Protein AF-A0A8J7ZDT3-F1 (afdb_monomer)

Foldseek 3Di:
DPDDDVVVVVVVVVVVVQVLWDAPPVPRDTHNDPVVCCVVPPVVVVVVVVVVPPDPPPPPPPPCVCVVDPD

Solvent-accessible surface area (backbone atoms only — not comparable to full-atom values): 4622 Å² total; per-residue (Å²): 131,86,78,74,57,69,67,57,59,55,50,50,55,57,47,54,68,49,71,56,41,44,68,39,90,87,78,70,44,79,34,70,55,64,68,63,48,38,61,74,78,38,50,66,61,54,53,55,54,57,68,65,63,61,77,76,76,77,74,87,71,78,77,61,63,68,71,74,55,87,122

Secondary structure (DSSP, 8-state):
-----HHHHHHHHHHHHHHTPEE-TTT--EES-HHHHHHHH-HHHHHHHHHH---------SSSHHHHS--

Radius of gyration: 26.13 Å; Cα contacts (8 Å, |Δi|>4): 24; chains: 1; bounding box: 44×16×82 Å

Structure (mmCIF, N/CA/C/O backbone):
data_AF-A0A8J7ZDT3-F1
#
_entry.id   AF-A0A8J7ZDT3-F1
#
loop_
_atom_site.group_PDB
_atom_site.id
_atom_site.type_symbol
_atom_site.label_atom_id
_atom_site.label_alt_id
_atom_site.label_comp_id
_atom_site.label_asym_id
_atom_site.label_entity_id
_atom_site.label_seq_id
_atom_site.pdbx_PDB_ins_code
_atom_site.Cartn_x
_atom_site.Cartn_y
_atom_site.Cartn_z
_atom_site.occupancy
_atom_site.B_iso_or_equiv
_atom_site.auth_seq_id
_atom_site.auth_comp_id
_atom_site.auth_asym_id
_atom_site.auth_atom_id
_atom_site.pdbx_PDB_model_num
ATOM 1 N N . MET A 1 1 ? 31.875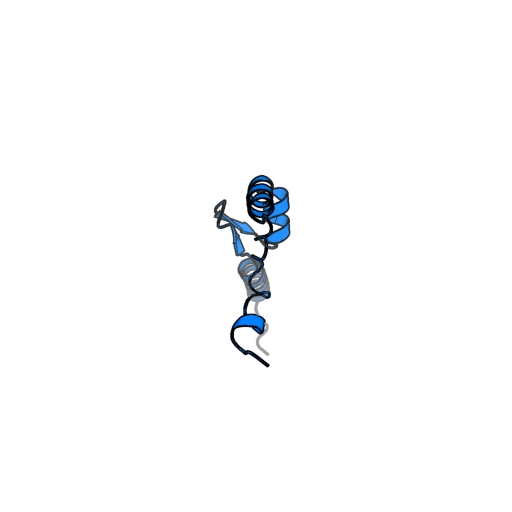 -6.855 -26.741 1.00 51.53 1 MET A N 1
ATOM 2 C CA . MET A 1 1 ? 30.700 -6.525 -25.899 1.00 51.53 1 MET A CA 1
ATOM 3 C C . MET A 1 1 ? 29.430 -6.850 -26.675 1.00 51.53 1 MET A C 1
ATOM 5 O O . MET A 1 1 ? 29.202 -6.241 -27.713 1.00 51.53 1 MET A O 1
ATOM 9 N N . LYS A 1 2 ? 28.642 -7.847 -26.247 1.00 57.31 2 LYS A N 1
ATOM 10 C CA . LYS A 1 2 ? 27.377 -8.196 -26.918 1.00 57.31 2 LYS A CA 1
ATOM 11 C C . LYS A 1 2 ? 26.399 -7.030 -26.728 1.00 57.31 2 LYS A C 1
ATOM 13 O O . LYS A 1 2 ? 25.996 -6.759 -25.599 1.00 57.31 2 LYS A O 1
ATOM 18 N N . ARG A 1 3 ? 26.071 -6.305 -27.804 1.00 60.22 3 ARG A N 1
ATOM 19 C CA . ARG A 1 3 ? 25.050 -5.246 -27.781 1.00 60.22 3 ARG A CA 1
ATOM 20 C C . ARG A 1 3 ? 23.727 -5.913 -27.394 1.00 60.22 3 ARG A C 1
ATOM 22 O O . ARG A 1 3 ? 23.221 -6.737 -28.149 1.00 60.22 3 ARG A O 1
ATOM 29 N N . LYS A 1 4 ? 23.217 -5.645 -26.187 1.00 60.44 4 LYS A N 1
ATOM 30 C CA . LYS A 1 4 ? 21.904 -6.154 -25.767 1.00 60.44 4 LYS A CA 1
ATOM 31 C C . LYS A 1 4 ? 20.864 -5.575 -26.732 1.00 60.44 4 LYS A C 1
ATOM 33 O O . LYS A 1 4 ? 20.849 -4.364 -26.938 1.00 60.44 4 LYS A O 1
ATOM 38 N N . HIS A 1 5 ? 20.047 -6.431 -27.346 1.00 64.88 5 HIS A N 1
ATOM 39 C CA . HIS A 1 5 ? 18.973 -5.996 -28.241 1.00 64.88 5 HIS A CA 1
ATOM 40 C C . HIS A 1 5 ? 18.062 -5.011 -27.480 1.00 64.88 5 HIS A C 1
ATOM 42 O O . HIS A 1 5 ? 17.734 -5.291 -26.321 1.00 64.88 5 HIS A O 1
ATOM 48 N N . PRO A 1 6 ? 17.673 -3.864 -28.066 1.00 66.06 6 PRO A N 1
ATOM 49 C CA . PRO A 1 6 ? 16.934 -2.806 -27.366 1.00 66.06 6 PRO A CA 1
ATOM 50 C C . PRO A 1 6 ? 15.632 -3.299 -26.712 1.00 66.06 6 PRO A C 1
ATOM 52 O O . PRO A 1 6 ? 15.251 -2.815 -25.643 1.00 66.06 6 PRO A O 1
ATOM 55 N N . ASP A 1 7 ? 15.002 -4.330 -27.278 1.00 72.81 7 ASP A N 1
ATOM 56 C CA . ASP A 1 7 ? 13.811 -4.957 -26.693 1.00 72.81 7 ASP A CA 1
ATOM 57 C C . ASP A 1 7 ? 14.058 -5.621 -25.340 1.00 72.81 7 ASP A C 1
ATOM 59 O O . ASP A 1 7 ? 13.183 -5.595 -24.476 1.00 72.81 7 ASP A O 1
ATOM 63 N N . VAL A 1 8 ? 15.259 -6.151 -25.100 1.00 72.81 8 VAL A N 1
ATOM 64 C CA . VAL A 1 8 ? 15.602 -6.775 -23.814 1.00 72.81 8 VAL A CA 1
ATOM 65 C C . VAL A 1 8 ? 15.683 -5.713 -22.719 1.00 72.81 8 VAL A C 1
ATOM 67 O O . VAL A 1 8 ? 15.183 -5.921 -21.618 1.00 72.81 8 VAL A O 1
ATOM 70 N N . ALA A 1 9 ? 16.246 -4.540 -23.022 1.00 76.31 9 ALA A N 1
ATOM 71 C CA . ALA A 1 9 ? 16.296 -3.429 -22.072 1.00 76.31 9 ALA A CA 1
ATOM 72 C C . ALA A 1 9 ? 14.891 -2.886 -21.759 1.00 76.31 9 ALA A C 1
ATOM 74 O O . ALA A 1 9 ? 14.577 -2.589 -20.607 1.00 76.31 9 ALA A O 1
ATOM 75 N N . ARG A 1 10 ? 14.019 -2.800 -22.773 1.00 78.31 10 ARG A N 1
ATOM 76 C CA . ARG A 1 10 ? 12.616 -2.400 -22.591 1.00 78.31 10 ARG A CA 1
ATOM 77 C C . ARG A 1 10 ? 11.829 -3.424 -21.769 1.00 78.31 10 ARG A C 1
ATOM 79 O O . ARG A 1 10 ? 11.001 -3.035 -20.950 1.00 78.31 10 ARG A O 1
ATOM 86 N N . TYR A 1 11 ? 12.084 -4.712 -21.981 1.00 76.88 11 TYR A N 1
ATOM 87 C CA . TYR A 1 11 ? 11.469 -5.800 -21.229 1.00 76.88 11 TYR A CA 1
ATOM 88 C C . TYR A 1 11 ? 11.889 -5.790 -19.753 1.00 76.88 11 TYR A C 1
ATOM 90 O O . TYR A 1 11 ? 11.022 -5.837 -18.885 1.00 76.88 11 TYR A O 1
ATOM 98 N N . LEU A 1 12 ? 13.189 -5.645 -19.467 1.00 78.62 12 LEU A N 1
ATOM 99 C CA . LEU A 1 12 ? 13.709 -5.576 -18.096 1.00 78.62 12 LEU A CA 1
ATOM 100 C C . LEU A 1 12 ? 13.118 -4.393 -17.322 1.00 78.62 12 LEU A C 1
ATOM 102 O O . LEU A 1 12 ? 12.575 -4.599 -16.245 1.00 78.62 12 LEU A O 1
ATOM 106 N N . LYS A 1 13 ? 13.069 -3.196 -17.924 1.00 75.88 13 LYS A N 1
ATOM 107 C CA . LYS A 1 13 ? 12.433 -2.022 -17.296 1.00 75.88 13 LYS A CA 1
ATOM 108 C C . LYS A 1 13 ? 10.948 -2.228 -16.992 1.00 75.88 13 LYS A C 1
ATOM 110 O O . LYS A 1 13 ? 10.452 -1.783 -15.963 1.00 75.88 13 LYS A O 1
ATOM 115 N N . LYS A 1 14 ? 10.208 -2.885 -17.894 1.00 75.62 14 LYS A N 1
ATOM 116 C CA . LYS A 1 14 ? 8.791 -3.215 -17.660 1.00 75.62 14 LYS A CA 1
ATOM 117 C C . LYS A 1 14 ? 8.615 -4.249 -16.550 1.00 75.62 14 LYS A C 1
ATOM 119 O O . LYS A 1 14 ? 7.573 -4.246 -15.903 1.00 75.62 14 LYS A O 1
ATOM 124 N N . ARG A 1 15 ? 9.585 -5.147 -16.380 1.00 71.94 15 ARG A N 1
ATOM 125 C CA . ARG A 1 15 ? 9.578 -6.171 -15.340 1.00 71.94 15 ARG A CA 1
ATOM 126 C C . ARG A 1 15 ? 9.901 -5.568 -13.972 1.00 71.94 15 ARG A C 1
ATOM 128 O O . ARG A 1 15 ? 9.110 -5.768 -13.064 1.00 71.94 15 ARG A O 1
ATOM 135 N N . GLU A 1 16 ? 10.957 -4.765 -13.867 1.00 70.25 16 GLU A N 1
ATOM 136 C CA . GLU A 1 16 ? 11.306 -4.011 -12.649 1.00 70.25 16 GLU A CA 1
ATOM 137 C C . GLU A 1 16 ? 10.113 -3.159 -12.180 1.00 70.25 16 GLU A C 1
ATOM 139 O O . GLU A 1 16 ? 9.641 -3.302 -11.060 1.00 70.25 16 GLU A O 1
ATOM 144 N N . ALA A 1 17 ? 9.485 -2.407 -13.094 1.00 70.25 17 ALA A N 1
ATOM 145 C CA . ALA A 1 17 ? 8.309 -1.591 -12.775 1.00 70.25 17 ALA A CA 1
ATOM 146 C C . ALA A 1 17 ? 7.058 -2.386 -12.340 1.00 70.25 17 ALA A C 1
ATOM 148 O O . ALA A 1 17 ? 6.102 -1.784 -11.844 1.00 70.25 17 ALA A O 1
ATOM 149 N N . ARG A 1 18 ? 7.015 -3.703 -12.593 1.00 65.06 18 ARG A N 1
ATOM 150 C CA . ARG A 1 18 ? 5.960 -4.610 -12.113 1.00 65.06 18 ARG A CA 1
ATOM 151 C C . ARG A 1 18 ? 6.323 -5.259 -10.783 1.00 65.06 18 ARG A C 1
ATOM 153 O O . ARG A 1 18 ? 5.417 -5.513 -10.004 1.00 65.06 18 ARG A O 1
ATOM 160 N N . GLU A 1 19 ? 7.601 -5.535 -10.539 1.00 68.06 19 GLU A N 1
ATOM 161 C CA . GLU A 1 19 ? 8.090 -6.067 -9.261 1.00 68.06 19 GLU A CA 1
ATOM 162 C C . GLU A 1 19 ? 7.895 -5.043 -8.126 1.00 68.06 19 GLU A C 1
ATOM 164 O O . GLU A 1 19 ? 7.594 -5.432 -7.002 1.00 68.06 19 GLU A O 1
ATOM 169 N N . ASP A 1 20 ? 7.910 -3.743 -8.443 1.00 74.81 20 ASP A N 1
ATOM 170 C CA . ASP A 1 20 ? 7.577 -2.660 -7.503 1.00 74.81 20 ASP A CA 1
ATOM 171 C C . ASP A 1 20 ? 6.072 -2.549 -7.166 1.00 74.81 20 ASP A C 1
ATOM 173 O O . ASP A 1 20 ? 5.667 -1.697 -6.370 1.00 74.81 20 ASP A O 1
ATOM 177 N N . LEU A 1 21 ? 5.205 -3.353 -7.795 1.00 81.88 21 LEU A N 1
ATOM 178 C CA . LEU A 1 21 ? 3.770 -3.354 -7.514 1.00 81.88 21 LEU A CA 1
ATOM 179 C C . LEU A 1 21 ? 3.443 -4.357 -6.406 1.00 81.88 21 LEU A C 1
ATOM 181 O O . LEU A 1 21 ? 3.682 -5.555 -6.522 1.00 81.88 21 LEU A O 1
ATOM 185 N N . THR A 1 22 ? 2.786 -3.870 -5.362 1.00 83.19 22 THR A N 1
ATOM 186 C CA . THR A 1 22 ? 2.205 -4.680 -4.288 1.00 83.19 22 THR A CA 1
ATOM 187 C C . THR A 1 22 ? 0.713 -4.893 -4.526 1.00 83.19 22 THR A C 1
ATOM 189 O O . THR A 1 22 ? 0.036 -4.041 -5.097 1.00 83.19 22 THR A O 1
ATOM 192 N N . ILE A 1 23 ? 0.169 -6.040 -4.120 1.00 86.88 23 ILE A N 1
ATOM 193 C CA . ILE A 1 23 ? -1.265 -6.327 -4.273 1.00 86.88 23 ILE A CA 1
ATOM 194 C C . ILE A 1 23 ? -2.021 -5.844 -3.039 1.00 86.88 23 ILE A C 1
ATOM 196 O O . ILE A 1 23 ? -1.721 -6.269 -1.925 1.00 86.88 23 ILE A O 1
ATOM 200 N N . CYS A 1 24 ? -3.049 -5.017 -3.242 1.00 88.81 24 CYS A N 1
ATOM 201 C CA . CYS A 1 24 ? -4.006 -4.634 -2.213 1.00 88.81 24 CYS A CA 1
ATOM 202 C C . CYS A 1 24 ? -4.777 -5.832 -1.667 1.00 88.81 24 CYS A C 1
ATOM 204 O O . CYS A 1 24 ? -5.657 -6.355 -2.334 1.00 88.81 24 CYS A O 1
ATOM 206 N N . GLY A 1 25 ? -4.507 -6.228 -0.424 1.00 84.38 25 GLY A N 1
ATOM 207 C CA . GLY A 1 25 ? -5.266 -7.262 0.285 1.00 84.38 25 GLY A CA 1
ATOM 208 C C . GLY A 1 25 ? -6.743 -6.927 0.539 1.00 84.38 25 GLY A C 1
ATOM 209 O O . GLY A 1 25 ? -7.501 -7.829 0.871 1.00 84.38 25 GLY A O 1
ATOM 210 N N . LEU A 1 26 ? -7.168 -5.667 0.373 1.00 83.69 26 LEU A N 1
ATOM 211 C CA . LEU A 1 26 ? -8.572 -5.261 0.526 1.00 83.69 26 LEU A CA 1
ATOM 212 C C . LEU A 1 26 ? -9.361 -5.366 -0.787 1.00 83.69 26 LEU A C 1
ATOM 214 O O . LEU A 1 26 ? -10.508 -5.798 -0.776 1.00 83.69 26 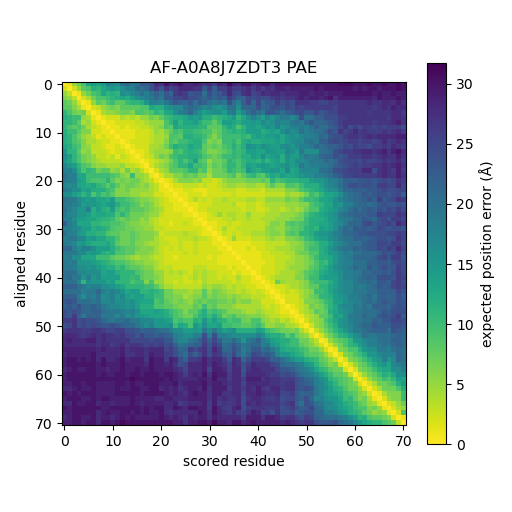LEU A O 1
ATOM 218 N N . CYS A 1 27 ? -8.764 -4.971 -1.918 1.00 89.06 27 CYS A N 1
ATOM 219 C CA . CYS A 1 27 ? -9.465 -4.897 -3.210 1.00 89.06 27 CYS A CA 1
ATOM 220 C C . CYS A 1 27 ? -8.828 -5.699 -4.354 1.00 89.06 27 CYS A C 1
ATOM 222 O O . CYS A 1 27 ? -9.336 -5.682 -5.473 1.00 89.06 27 CYS A O 1
ATOM 224 N N . GLY A 1 28 ? -7.703 -6.370 -4.112 1.00 85.25 28 GLY A N 1
ATOM 225 C CA . GLY A 1 28 ? -6.993 -7.203 -5.085 1.00 85.25 28 GLY A CA 1
ATOM 226 C C . GLY A 1 28 ? -6.259 -6.443 -6.196 1.00 85.25 28 GLY A C 1
ATOM 227 O O . GLY A 1 28 ? -5.746 -7.072 -7.120 1.00 85.25 28 GLY A O 1
ATOM 228 N N . ARG A 1 29 ? -6.196 -5.104 -6.158 1.00 86.12 29 ARG A N 1
ATOM 229 C CA . ARG A 1 29 ? -5.519 -4.301 -7.196 1.00 86.12 29 ARG A CA 1
ATOM 230 C C . ARG A 1 29 ? -4.002 -4.291 -7.011 1.00 86.12 29 ARG A C 1
ATOM 232 O O . ARG A 1 29 ? -3.521 -4.296 -5.885 1.00 86.12 29 ARG A O 1
ATOM 239 N N . MET A 1 30 ? -3.252 -4.219 -8.111 1.00 88.25 30 MET A N 1
ATOM 240 C CA . MET A 1 30 ? -1.810 -3.947 -8.082 1.00 88.25 30 MET A CA 1
ATOM 241 C C . MET A 1 30 ? -1.552 -2.451 -7.880 1.00 88.25 30 MET A C 1
ATOM 243 O O . MET A 1 30 ? -2.107 -1.618 -8.596 1.00 88.25 30 MET A O 1
ATOM 247 N N . VAL A 1 31 ? -0.699 -2.118 -6.918 1.00 88.56 31 VAL A N 1
ATOM 248 C CA . VAL A 1 31 ? -0.496 -0.770 -6.388 1.00 88.56 31 VAL A CA 1
ATOM 249 C C . VAL A 1 31 ? 0.994 -0.524 -6.163 1.00 88.56 31 VAL A C 1
ATOM 251 O O . VAL A 1 31 ? 1.670 -1.342 -5.549 1.00 88.56 31 VAL A O 1
ATOM 254 N N . LYS A 1 32 ? 1.513 0.625 -6.607 1.00 85.50 32 LYS A N 1
ATOM 255 C CA . LYS A 1 32 ? 2.904 1.029 -6.320 1.00 85.50 32 LYS A CA 1
ATOM 256 C C . LYS A 1 32 ? 3.060 1.528 -4.886 1.00 85.50 32 LYS A C 1
ATOM 258 O O . LYS A 1 32 ? 3.855 1.006 -4.118 1.00 85.50 32 LYS A O 1
ATOM 263 N N . ASN A 1 33 ? 2.240 2.510 -4.513 1.00 85.25 33 ASN A N 1
ATOM 264 C CA . ASN A 1 33 ? 2.284 3.150 -3.204 1.00 85.25 33 ASN A CA 1
ATOM 265 C C . ASN A 1 33 ? 1.100 2.708 -2.350 1.00 85.25 33 ASN A C 1
ATOM 267 O O . ASN A 1 33 ? -0.012 3.221 -2.472 1.00 85.25 33 ASN A O 1
ATOM 271 N N . TRP A 1 34 ? 1.354 1.764 -1.447 1.00 82.00 34 TRP A N 1
ATOM 272 C CA . TRP A 1 34 ? 0.339 1.229 -0.541 1.00 82.00 34 TRP A CA 1
ATOM 273 C C . TRP A 1 34 ? -0.373 2.311 0.285 1.00 82.00 34 TRP A C 1
ATOM 275 O O . TRP A 1 34 ? -1.596 2.307 0.403 1.00 82.00 34 TRP A O 1
ATOM 285 N N . ARG A 1 35 ? 0.394 3.256 0.850 1.00 82.44 35 ARG A N 1
ATOM 286 C CA . ARG A 1 35 ? -0.143 4.322 1.713 1.00 82.44 35 ARG A CA 1
ATOM 287 C C . ARG A 1 35 ? -1.117 5.235 0.976 1.00 82.44 35 ARG A C 1
ATOM 289 O O . ARG A 1 35 ? -2.213 5.451 1.480 1.00 82.44 35 ARG A O 1
ATOM 296 N N . GLU A 1 36 ? -0.719 5.732 -0.191 1.00 86.62 36 GLU A N 1
ATOM 297 C CA . GLU A 1 36 ? -1.558 6.608 -1.021 1.00 86.62 36 GLU A CA 1
ATOM 298 C C . GLU A 1 36 ? -2.834 5.875 -1.441 1.00 86.62 36 GLU A C 1
ATOM 300 O O . GLU A 1 36 ? -3.938 6.379 -1.258 1.00 86.62 36 GLU A O 1
ATOM 305 N N . HIS A 1 37 ? -2.704 4.619 -1.876 1.00 90.00 37 HIS A N 1
ATOM 306 C CA . HIS A 1 37 ? -3.854 3.818 -2.275 1.00 90.00 37 HIS A CA 1
ATOM 307 C C . HIS A 1 37 ? -4.872 3.598 -1.154 1.00 90.00 37 HIS A C 1
ATOM 309 O O . HIS A 1 37 ? -6.069 3.727 -1.404 1.00 90.00 37 HIS A O 1
ATOM 315 N N . ILE A 1 38 ? -4.439 3.274 0.072 1.00 86.44 38 ILE A N 1
ATOM 316 C CA . ILE A 1 38 ? -5.390 3.124 1.183 1.00 86.44 38 ILE A CA 1
ATOM 317 C C . ILE A 1 38 ? -6.068 4.464 1.485 1.00 86.44 38 ILE A C 1
ATOM 319 O O . ILE A 1 38 ? -7.276 4.481 1.712 1.00 86.44 38 ILE A O 1
ATOM 323 N N . GLN A 1 39 ? -5.329 5.577 1.470 1.00 86.00 39 GLN A N 1
ATOM 324 C CA . GLN A 1 39 ? -5.902 6.899 1.740 1.00 86.00 39 GLN A CA 1
ATOM 325 C C . GLN A 1 39 ? -6.980 7.289 0.722 1.00 86.00 39 GLN A C 1
ATOM 327 O O . GLN A 1 39 ? -8.015 7.818 1.119 1.00 86.00 39 GLN A O 1
ATOM 332 N N . GLU A 1 40 ? -6.772 6.987 -0.558 1.00 88.12 40 GLU A N 1
ATOM 333 C CA . GLU A 1 40 ? -7.718 7.333 -1.624 1.00 88.12 40 GLU A CA 1
ATOM 334 C C . GLU A 1 40 ? -8.869 6.328 -1.761 1.00 88.12 40 GLU A C 1
ATOM 336 O O . GLU A 1 40 ? -10.023 6.714 -1.932 1.00 88.12 40 GLU A O 1
ATOM 341 N N . SER A 1 41 ? -8.567 5.027 -1.716 1.00 86.25 41 SER A N 1
ATOM 342 C CA . SER A 1 41 ? -9.519 3.958 -2.062 1.00 86.25 41 SER A CA 1
ATOM 343 C C . SER A 1 41 ? -10.178 3.297 -0.851 1.00 86.25 41 SER A C 1
ATOM 345 O O . SER A 1 41 ? -11.242 2.695 -0.990 1.00 86.25 41 SER A O 1
ATOM 347 N N . HIS A 1 42 ? -9.562 3.378 0.333 1.00 87.00 42 HIS A N 1
ATOM 348 C CA . HIS A 1 42 ? -10.021 2.701 1.551 1.00 87.00 42 HIS A CA 1
ATOM 349 C C . HIS A 1 42 ? -10.04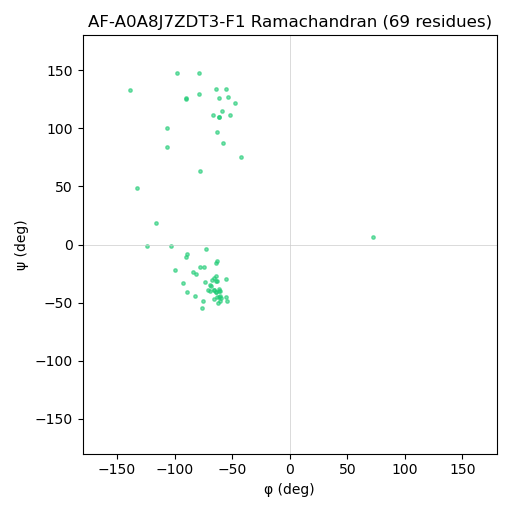6 3.619 2.795 1.00 87.00 42 HIS A C 1
ATOM 351 O O . HIS A 1 42 ? -9.574 3.215 3.866 1.00 87.00 42 HIS A O 1
ATOM 357 N N . PRO A 1 43 ? -10.628 4.835 2.717 1.00 82.75 43 PRO A N 1
ATOM 358 C CA . PRO A 1 43 ? -10.627 5.782 3.836 1.00 82.75 43 PRO A CA 1
ATOM 359 C C . PRO A 1 43 ? -11.385 5.258 5.068 1.00 82.75 43 PRO A C 1
ATOM 361 O O . PRO A 1 43 ? -11.017 5.541 6.210 1.00 82.75 43 PRO A O 1
ATOM 364 N N . GLU A 1 44 ? -12.418 4.440 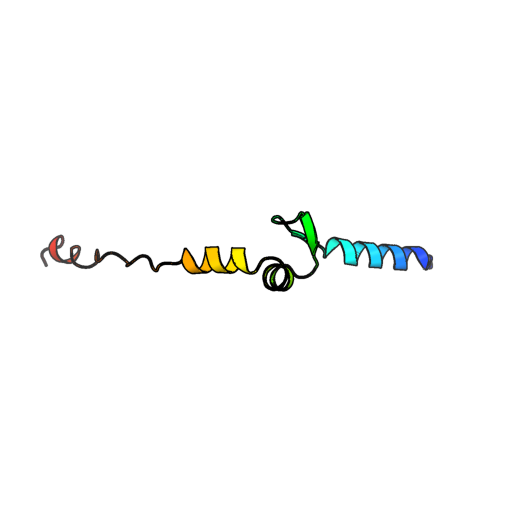4.863 1.00 82.62 44 GLU A N 1
ATOM 365 C CA . GLU A 1 44 ? -13.219 3.868 5.950 1.00 82.62 44 GLU A CA 1
ATOM 366 C C . GLU A 1 44 ? -12.448 2.838 6.787 1.00 82.62 44 GLU A C 1
ATOM 368 O O . GLU A 1 44 ? -12.617 2.774 8.007 1.00 82.62 44 GLU A O 1
ATOM 373 N N . GLU A 1 45 ? -11.562 2.057 6.163 1.00 76.38 45 GLU A N 1
ATOM 374 C CA . GLU A 1 45 ? -10.725 1.079 6.870 1.00 76.38 45 GLU A CA 1
ATOM 375 C C . GLU A 1 45 ? -9.690 1.779 7.762 1.00 76.38 45 GLU A C 1
ATOM 377 O O . GLU A 1 45 ? -9.455 1.359 8.900 1.00 76.38 45 GLU A O 1
ATOM 382 N N . ILE A 1 46 ? -9.157 2.923 7.313 1.00 73.56 46 ILE A N 1
ATOM 383 C CA . ILE A 1 46 ? -8.312 3.793 8.145 1.00 73.56 46 ILE A CA 1
ATOM 384 C C . ILE A 1 46 ? -9.099 4.272 9.372 1.00 73.56 46 ILE A C 1
ATOM 386 O O . ILE A 1 46 ? -8.620 4.156 10.503 1.00 73.56 46 ILE A O 1
ATOM 390 N N . ALA A 1 47 ? -10.326 4.763 9.175 1.00 71.94 47 ALA A N 1
ATOM 391 C CA . ALA A 1 47 ? -11.167 5.256 10.264 1.00 71.94 47 ALA A CA 1
ATOM 392 C C . ALA A 1 47 ? -11.494 4.161 11.297 1.00 71.94 47 ALA A C 1
ATOM 394 O O . ALA A 1 47 ? -11.477 4.424 12.504 1.00 71.94 47 ALA A O 1
ATOM 395 N N . LYS A 1 48 ? -11.731 2.917 10.856 1.00 72.44 48 LYS A N 1
ATOM 396 C CA . LYS A 1 48 ? -11.940 1.763 11.749 1.00 72.44 48 LYS A CA 1
ATOM 397 C C . LYS A 1 48 ? -10.696 1.441 12.578 1.00 72.44 48 LYS A C 1
ATOM 399 O O . LYS A 1 48 ? -10.827 1.138 13.763 1.00 72.44 48 LYS A O 1
ATOM 404 N N . HIS A 1 49 ? -9.498 1.506 11.998 1.00 62.84 49 HIS A N 1
ATOM 405 C CA . HIS A 1 49 ? -8.259 1.260 12.742 1.00 62.84 49 HIS A CA 1
ATOM 406 C C . HIS A 1 49 ? -7.914 2.377 13.729 1.00 62.84 49 HIS A C 1
ATOM 408 O O . HIS A 1 49 ? -7.507 2.077 14.852 1.00 62.84 49 HIS A O 1
ATOM 414 N N . ILE A 1 50 ? -8.136 3.643 13.366 1.00 61.59 50 ILE A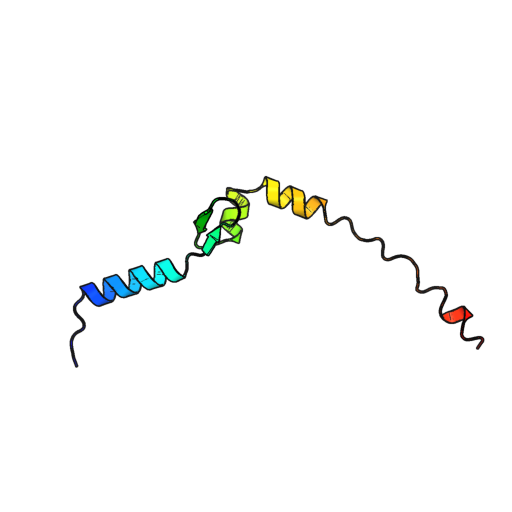 N 1
ATOM 415 C CA . ILE A 1 50 ? -7.913 4.779 14.273 1.00 61.59 50 ILE A CA 1
ATOM 416 C C . ILE A 1 50 ? -8.854 4.692 15.479 1.00 61.59 50 ILE A C 1
ATOM 418 O O . ILE A 1 50 ? -8.403 4.806 16.614 1.00 61.59 50 ILE A O 1
ATOM 422 N N . ARG A 1 51 ? -10.143 4.398 15.259 1.00 59.88 51 ARG A N 1
ATOM 423 C CA . ARG A 1 51 ? -11.129 4.259 16.348 1.00 59.88 51 ARG A CA 1
ATOM 424 C C . ARG A 1 51 ? -10.838 3.091 17.298 1.00 59.88 51 ARG A C 1
ATOM 426 O O . ARG A 1 5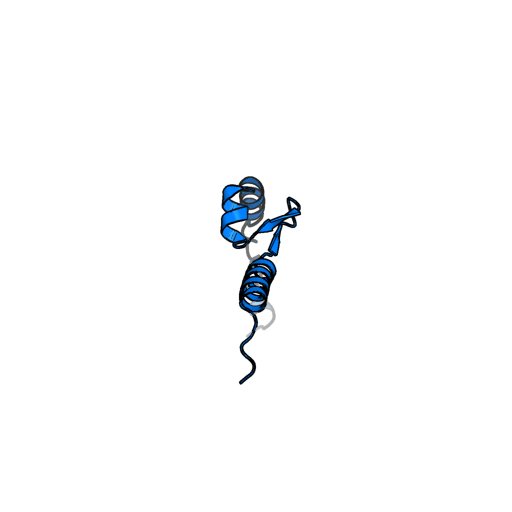1 ? -11.237 3.146 18.456 1.00 59.88 51 ARG A O 1
ATOM 433 N N . LYS A 1 52 ? -10.152 2.040 16.830 1.00 58.69 52 LYS A N 1
ATOM 434 C CA . LYS A 1 52 ? -9.769 0.873 17.650 1.00 58.69 52 LYS A CA 1
ATOM 435 C C . LYS A 1 52 ? -8.556 1.129 18.548 1.00 58.69 52 LYS A C 1
ATOM 437 O O . LYS A 1 52 ? -8.406 0.426 19.541 1.00 58.69 52 LYS A O 1
ATOM 442 N N . LYS A 1 53 ? -7.730 2.144 18.264 1.00 56.94 53 LYS A N 1
ATOM 443 C CA . LYS A 1 53 ? -6.731 2.648 19.219 1.00 56.94 53 LYS A CA 1
ATOM 444 C C . LYS A 1 53 ? -7.417 3.541 20.261 1.00 56.94 53 LYS A C 1
ATOM 446 O O . LYS A 1 53 ? -7.126 4.729 20.352 1.00 56.94 53 LYS A O 1
ATOM 451 N N . LYS A 1 54 ? -8.325 2.982 21.068 1.00 57.81 54 LYS A N 1
ATOM 452 C CA . LYS A 1 54 ? -8.503 3.548 22.410 1.00 57.81 54 LYS A CA 1
ATOM 453 C C . LYS A 1 54 ? -7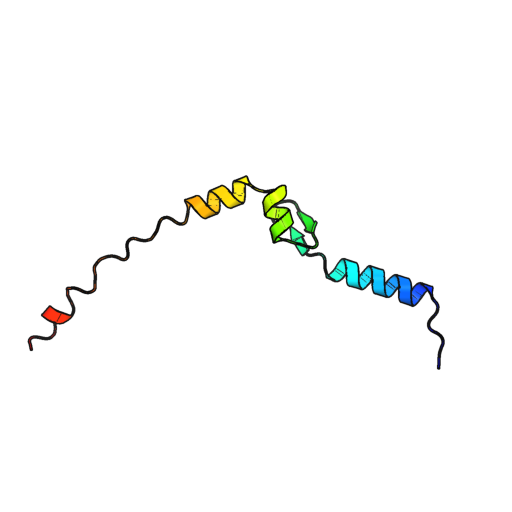.171 3.335 23.141 1.00 57.81 54 LYS A C 1
ATOM 455 O O . LYS A 1 54 ? -6.620 2.235 23.019 1.00 57.81 54 LYS A O 1
ATOM 460 N N . PRO A 1 55 ? -6.623 4.347 23.834 1.00 59.94 55 PRO A N 1
ATOM 461 C CA . PRO A 1 55 ? -5.512 4.108 24.738 1.00 59.94 55 PRO A CA 1
ATOM 462 C C . PRO A 1 55 ? -5.961 2.994 25.683 1.00 59.94 55 PRO A C 1
ATOM 464 O O . PRO A 1 55 ? -7.050 3.082 26.250 1.00 59.94 55 PRO A O 1
ATOM 467 N N . LYS A 1 56 ? -5.174 1.921 25.797 1.00 58.00 56 LYS A N 1
ATOM 468 C CA . LYS A 1 56 ? -5.245 1.133 27.023 1.00 58.00 56 LYS A CA 1
ATOM 469 C C . LYS A 1 56 ? -4.895 2.138 28.110 1.00 58.00 56 LYS A C 1
ATOM 471 O O . LYS A 1 56 ? -3.805 2.704 28.054 1.00 58.00 56 LYS A O 1
ATOM 476 N N . GLU A 1 57 ? -5.843 2.444 28.986 1.00 58.81 57 GLU A N 1
ATOM 477 C CA . GLU A 1 57 ? -5.488 2.977 30.292 1.00 58.81 57 GLU A CA 1
ATOM 478 C C . GLU A 1 57 ? -4.465 1.977 30.827 1.00 58.81 57 GLU A C 1
ATOM 480 O O . GLU A 1 57 ? -4.741 0.781 30.924 1.00 58.81 57 GLU A O 1
ATOM 485 N N . GLU A 1 58 ? -3.214 2.422 30.931 1.00 57.31 58 GLU A N 1
ATOM 486 C CA . GLU A 1 58 ? -2.175 1.662 31.601 1.00 57.31 58 GLU A CA 1
ATOM 487 C C . GLU A 1 58 ? -2.652 1.572 33.042 1.00 57.31 58 GLU A C 1
ATOM 489 O O . GLU A 1 58 ? -2.538 2.538 33.796 1.00 57.31 58 GLU A O 1
ATOM 494 N N . ASP A 1 59 ? -3.300 0.449 33.356 1.00 51.22 59 ASP A N 1
ATOM 495 C CA . ASP A 1 59 ? -3.750 0.123 34.693 1.00 51.22 59 ASP A CA 1
ATOM 496 C C . ASP A 1 59 ? -2.594 0.381 35.660 1.00 51.22 59 ASP A C 1
ATOM 498 O O . ASP A 1 59 ? -1.467 -0.108 35.533 1.00 51.22 59 ASP A O 1
ATOM 502 N N . THR A 1 60 ? -2.916 1.252 36.597 1.00 51.12 60 THR A N 1
ATOM 503 C CA . THR A 1 60 ? -2.278 1.556 37.864 1.00 51.12 60 THR A CA 1
ATOM 504 C C . THR A 1 60 ? -1.820 0.296 38.615 1.00 51.12 60 THR A C 1
ATOM 506 O O . THR A 1 60 ? -2.425 -0.090 39.605 1.00 51.12 60 THR A O 1
ATOM 509 N N . GLU A 1 61 ? -0.728 -0.339 38.186 1.00 54.00 61 GLU A N 1
ATOM 510 C CA . GLU A 1 61 ? -0.078 -1.449 38.914 1.00 54.00 61 GLU A CA 1
ATOM 511 C C . GLU A 1 61 ? 1.351 -1.106 39.375 1.00 54.00 61 GLU A C 1
ATOM 513 O O . GLU A 1 61 ? 2.155 -1.980 39.693 1.00 54.00 61 GLU A O 1
ATOM 518 N N . LYS A 1 62 ? 1.709 0.183 39.439 1.00 51.66 62 LYS A N 1
ATOM 519 C CA . LYS A 1 62 ? 2.989 0.612 40.039 1.00 51.66 62 LYS A CA 1
ATOM 520 C C . LYS A 1 62 ? 2.921 0.889 41.540 1.00 51.66 62 LYS A C 1
ATOM 522 O O . LYS A 1 62 ? 3.971 1.088 42.143 1.00 51.66 62 LYS A O 1
ATOM 527 N N . GLU A 1 63 ? 1.740 0.886 42.156 1.00 54.53 63 GLU A N 1
ATOM 528 C CA . GLU A 1 63 ? 1.605 1.291 43.564 1.00 54.53 63 GLU A CA 1
ATOM 529 C C . GLU A 1 63 ? 1.749 0.150 44.589 1.00 54.53 63 GLU A C 1
ATOM 531 O O . GLU A 1 63 ? 1.956 0.440 45.764 1.00 54.53 63 GLU A O 1
ATOM 536 N N . ASP A 1 64 ? 1.761 -1.126 44.182 1.00 55.09 64 ASP A N 1
ATOM 537 C CA . ASP A 1 64 ? 1.827 -2.252 45.137 1.00 55.09 64 ASP A CA 1
ATOM 538 C C . ASP A 1 64 ? 3.200 -2.941 45.263 1.00 55.09 64 ASP A C 1
ATOM 540 O O . ASP A 1 64 ? 3.373 -3.822 46.106 1.00 55.09 64 ASP A O 1
ATOM 544 N N . LEU A 1 65 ? 4.231 -2.522 44.515 1.00 56.38 65 LEU A N 1
ATOM 545 C CA . LEU A 1 65 ? 5.580 -3.085 44.711 1.00 56.38 65 LEU A CA 1
ATOM 546 C C . LEU A 1 65 ? 6.246 -2.579 46.001 1.00 56.38 65 LEU A C 1
ATOM 548 O O . LEU A 1 65 ? 6.996 -3.311 46.646 1.00 56.38 65 LEU A O 1
ATOM 552 N N . THR A 1 66 ? 5.948 -1.343 46.406 1.00 59.97 66 THR A N 1
ATOM 553 C CA . THR A 1 66 ? 6.533 -0.705 47.596 1.00 59.97 66 THR A CA 1
ATOM 554 C C . THR A 1 66 ? 5.962 -1.262 48.903 1.00 59.97 66 THR A C 1
ATOM 556 O O . THR A 1 66 ? 6.590 -1.129 49.945 1.00 59.97 66 THR A O 1
ATOM 559 N N . ARG A 1 67 ? 4.792 -1.919 48.863 1.00 58.19 67 ARG A N 1
ATOM 560 C CA . ARG A 1 67 ? 4.197 -2.619 50.017 1.00 58.19 67 ARG A CA 1
ATOM 561 C C . ARG A 1 67 ? 4.727 -4.040 50.213 1.00 58.19 67 ARG A C 1
ATOM 563 O O . ARG A 1 67 ? 4.658 -4.554 51.325 1.00 58.19 67 ARG A O 1
ATOM 570 N N . MET A 1 68 ? 5.241 -4.685 49.162 1.00 58.75 68 MET A N 1
ATOM 571 C CA . MET A 1 68 ? 5.780 -6.051 49.255 1.00 58.75 68 MET A CA 1
ATOM 572 C C . MET A 1 68 ? 7.211 -6.101 49.804 1.00 58.75 68 MET A C 1
ATOM 574 O O . MET A 1 68 ? 7.599 -7.103 50.401 1.00 58.7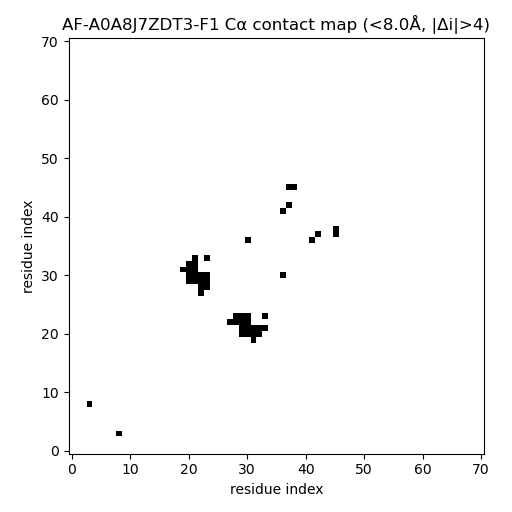5 68 MET A O 1
ATOM 578 N N . PHE A 1 69 ? 7.984 -5.026 49.648 1.00 62.25 69 PHE A N 1
ATOM 579 C CA . PHE A 1 69 ? 9.301 -4.878 50.260 1.00 62.25 69 PHE A CA 1
ATOM 580 C C . PHE A 1 69 ? 9.205 -3.875 51.412 1.00 62.25 69 PHE A C 1
ATOM 582 O O . PHE A 1 69 ? 9.466 -2.695 51.212 1.00 62.25 69 PHE A O 1
ATOM 589 N N . ASN A 1 70 ? 8.802 -4.340 52.603 1.00 59.41 70 ASN A N 1
ATOM 590 C CA . ASN A 1 70 ? 8.869 -3.567 53.853 1.00 59.41 70 ASN A CA 1
ATOM 591 C C .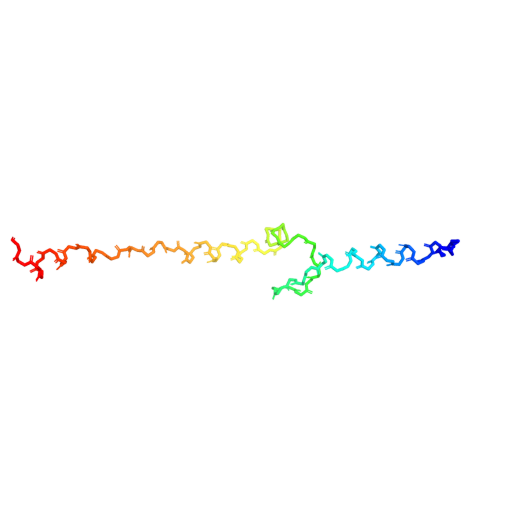 ASN A 1 70 ? 10.324 -3.132 54.132 1.00 59.41 70 ASN A C 1
ATOM 593 O O . ASN A 1 70 ? 11.067 -3.853 54.801 1.00 59.41 70 ASN A O 1
ATOM 597 N N . LEU A 1 71 ? 10.716 -1.980 53.588 1.00 53.19 71 LEU A N 1
ATOM 598 C CA . LEU A 1 71 ? 11.913 -1.213 53.932 1.00 53.19 71 LEU A CA 1
ATOM 599 C C . LEU A 1 71 ? 11.536 -0.106 54.915 1.00 53.19 71 LEU A C 1
ATOM 601 O O . LEU A 1 71 ? 10.540 0.602 54.641 1.00 53.19 71 LEU A O 1
#

Sequence (71 aa):
MKRKHPDVARYLKKREAREDLTICGLCGRMVKNWREHIQESHPEEIAKHIRKKKPKEEDTEKEDLTRMFNL

Mean predicted aligned error: 15.4 Å

pLDDT: mean 71.23, std 12.5, range [51.12, 90.0]

Nearest PDB structures (foldseek):
  5ei9-assembly2_F  TM=4.023E-01  e=3.155E+00  Homo sapiens
  1f2i-assembly1_H  TM=3.255E-01  e=4.237E+00  Mus musculus
  1jk1-assembly1_A  TM=3.142E-01  e=8.223E+00  Mus musculus